Protein AF-A0A133VAV6-F1 (afdb_monomer_lite)

Radius of gyration: 17.79 Å; chains: 1; bounding box: 46×42×48 Å

pLDDT: mean 86.39, std 9.2, range [49.56, 97.31]

Organism: NCBI:txid1698277

Secondary structure (DSSP, 8-state):
--SEEEE--SSSSEEEEE--TTS-TTEEEEE-HHHHHHHT-TT--HHHHHHHHHHHHHHHHHHHHHH-HHHHH--GGG--EEEEETTGGGT-HHHHHHHHHSSPPPEEEEEEEEEE-SSS-EEEEEEEEE-SPPP--

Structure (mmCIF, N/CA/C/O backbone):
data_AF-A0A133VAV6-F1
#
_entry.id   AF-A0A133VAV6-F1
#
loop_
_atom_site.group_PDB
_atom_site.id
_atom_site.type_symbol
_atom_site.label_atom_id
_atom_site.label_alt_id
_atom_site.label_comp_id
_atom_site.label_asym_id
_atom_site.label_entity_id
_atom_site.label_seq_id
_atom_site.pdbx_PDB_ins_code
_atom_site.Cartn_x
_atom_site.Cartn_y
_atom_site.Cartn_z
_atom_site.occupancy
_atom_site.B_iso_or_equiv
_atom_site.auth_seq_id
_atom_site.auth_comp_id
_atom_site.auth_asym_id
_atom_site.auth_atom_id
_atom_site.pdbx_PDB_model_num
ATOM 1 N N . MET A 1 1 ? -27.478 -8.530 -8.801 1.00 53.88 1 MET A N 1
ATOM 2 C CA . MET A 1 1 ? -27.015 -7.813 -7.593 1.00 53.88 1 MET A CA 1
ATOM 3 C C . MET A 1 1 ? -26.315 -6.543 -8.032 1.00 53.88 1 MET A C 1
ATOM 5 O O . MET A 1 1 ? -25.781 -6.531 -9.134 1.00 53.88 1 MET A O 1
ATOM 9 N N . ALA A 1 2 ? -26.352 -5.474 -7.233 1.00 59.34 2 ALA A N 1
ATOM 10 C CA . ALA A 1 2 ? -25.435 -4.366 -7.472 1.00 59.34 2 ALA A CA 1
ATOM 11 C C . ALA A 1 2 ? -24.017 -4.904 -7.206 1.00 59.34 2 ALA A C 1
ATOM 13 O O . ALA A 1 2 ? -23.806 -5.426 -6.114 1.00 59.34 2 ALA A O 1
ATOM 14 N N . PRO A 1 3 ? -23.073 -4.815 -8.158 1.00 84.12 3 PRO A N 1
ATOM 15 C CA . PRO A 1 3 ? -21.745 -5.429 -8.031 1.00 84.12 3 PRO A CA 1
ATOM 16 C C . PRO A 1 3 ? -20.890 -4.796 -6.922 1.00 84.12 3 PRO A C 1
ATOM 18 O O . PRO A 1 3 ? -19.768 -5.223 -6.684 1.00 84.12 3 PRO A O 1
ATOM 21 N N . LEU A 1 4 ? -21.406 -3.754 -6.262 1.00 92.31 4 LEU A N 1
ATOM 22 C CA . LEU A 1 4 ? -20.733 -2.987 -5.228 1.00 92.31 4 LEU A CA 1
ATOM 23 C C . LEU A 1 4 ? -21.618 -2.896 -3.987 1.00 92.31 4 LEU A C 1
ATOM 25 O O . LEU A 1 4 ? -22.743 -2.389 -4.048 1.00 92.31 4 LEU A O 1
ATOM 29 N N . LYS A 1 5 ? -21.076 -3.317 -2.845 1.00 93.88 5 LYS A N 1
ATOM 30 C CA . LYS A 1 5 ? -21.685 -3.158 -1.523 1.00 93.88 5 LYS A CA 1
ATOM 31 C C . LYS A 1 5 ? -20.825 -2.216 -0.692 1.00 93.88 5 LYS A C 1
ATOM 33 O O . LYS A 1 5 ? -19.672 -2.521 -0.412 1.00 93.88 5 LYS A O 1
ATOM 38 N N . ARG A 1 6 ? -21.379 -1.076 -0.273 1.00 95.06 6 ARG A N 1
ATOM 39 C CA . ARG A 1 6 ? -20.672 -0.159 0.632 1.00 95.06 6 ARG A CA 1
ATOM 40 C C . ARG A 1 6 ? -20.497 -0.805 2.009 1.00 95.06 6 ARG A C 1
ATOM 42 O O . ARG A 1 6 ? -21.453 -1.366 2.542 1.00 95.06 6 ARG A O 1
ATOM 49 N N . LEU A 1 7 ? -19.298 -0.686 2.567 1.00 94.94 7 LEU A N 1
ATOM 50 C CA . LEU A 1 7 ? -18.967 -1.078 3.933 1.00 94.94 7 LEU A CA 1
ATOM 51 C C . LEU A 1 7 ? -18.928 0.166 4.825 1.00 94.94 7 LEU A C 1
ATOM 53 O O . LEU A 1 7 ? -18.491 1.235 4.388 1.00 94.94 7 LEU A O 1
ATOM 57 N N . ASP A 1 8 ? -19.417 0.027 6.054 1.00 95.06 8 ASP A N 1
ATOM 58 C CA . ASP A 1 8 ? -19.365 1.076 7.070 1.00 95.06 8 ASP A CA 1
ATOM 59 C C . ASP A 1 8 ? -18.192 0.784 8.006 1.00 95.06 8 ASP A C 1
ATOM 61 O O . ASP A 1 8 ? -18.316 0.006 8.947 1.00 95.06 8 ASP A O 1
ATOM 65 N N . LEU A 1 9 ? -17.025 1.327 7.656 1.00 93.88 9 LEU A N 1
ATOM 66 C CA . LEU A 1 9 ? -15.767 1.119 8.371 1.00 93.88 9 LEU A CA 1
ATOM 67 C C . LEU A 1 9 ? -15.286 2.456 8.953 1.00 93.88 9 LEU A C 1
ATOM 69 O O . LEU A 1 9 ? -15.444 3.489 8.289 1.00 93.88 9 LEU A O 1
ATOM 73 N N . PRO A 1 10 ? -14.648 2.473 10.137 1.00 94.00 10 PRO A N 1
ATOM 74 C CA . PRO A 1 10 ? -14.183 3.689 10.812 1.00 94.00 10 PRO A CA 1
ATOM 75 C C . PRO A 1 10 ? -12.901 4.280 10.186 1.00 94.00 10 PRO A C 1
ATOM 77 O O . PRO A 1 10 ? -11.975 4.708 10.876 1.00 94.00 10 PRO A O 1
ATOM 80 N N . VAL A 1 11 ? -12.837 4.351 8.855 1.00 94.12 11 VAL A N 1
ATOM 81 C CA . VAL A 1 11 ? -11.669 4.801 8.088 1.00 94.12 11 VAL A CA 1
ATOM 82 C C . VAL A 1 11 ? -11.977 6.055 7.274 1.00 94.12 11 VAL A C 1
ATOM 84 O O . VAL A 1 11 ? -13.116 6.352 6.924 1.00 94.12 11 VAL A O 1
ATOM 87 N N . LYS A 1 12 ? -10.940 6.824 6.925 1.00 94.94 12 LYS A N 1
ATOM 88 C CA . LYS A 1 12 ? -11.071 8.068 6.137 1.00 94.94 12 LYS A CA 1
ATOM 89 C C . LYS A 1 12 ? -11.224 7.802 4.628 1.00 94.94 12 LYS A C 1
ATOM 91 O O . LYS A 1 12 ? -10.551 8.437 3.815 1.00 94.94 12 LYS A O 1
ATOM 96 N N . ALA A 1 13 ? -12.083 6.857 4.258 1.00 96.56 13 ALA A N 1
ATOM 97 C CA . ALA A 1 13 ? -12.386 6.488 2.878 1.00 96.56 13 ALA A CA 1
ATOM 98 C C . ALA A 1 13 ? -13.797 5.909 2.743 1.00 96.56 13 ALA A C 1
ATOM 100 O O . ALA A 1 13 ? -14.372 5.399 3.698 1.00 96.56 13 ALA A O 1
ATOM 101 N N . GLU A 1 14 ? -14.338 5.956 1.527 1.00 97.31 14 GLU A N 1
ATOM 102 C CA . GLU A 1 14 ? -15.503 5.151 1.163 1.00 97.31 14 GLU A CA 1
ATOM 103 C C . GLU A 1 14 ? -15.000 3.779 0.695 1.00 97.31 14 GLU A C 1
ATOM 105 O O . GLU A 1 14 ? -14.226 3.704 -0.264 1.00 97.31 14 GLU A O 1
ATOM 110 N N . VAL A 1 15 ? -15.423 2.707 1.365 1.00 96.75 15 VAL A N 1
ATOM 111 C CA . VAL A 1 15 ? -15.009 1.334 1.044 1.00 96.75 15 VAL A CA 1
ATOM 112 C C . VAL A 1 15 ? -16.178 0.560 0.452 1.00 96.75 15 VAL A C 1
ATOM 114 O O . VAL A 1 15 ? -17.299 0.608 0.966 1.00 96.75 15 VAL A O 1
ATOM 117 N N . TYR A 1 16 ? -15.916 -0.155 -0.637 1.00 96.38 16 TYR A N 1
ATOM 118 C CA . TYR A 1 16 ? -16.894 -0.986 -1.326 1.00 96.38 16 TYR A CA 1
ATOM 119 C C . TYR A 1 16 ? -16.346 -2.399 -1.489 1.00 96.38 16 TYR A C 1
ATOM 121 O O . TYR A 1 16 ? -15.290 -2.570 -2.090 1.00 96.38 16 TYR A O 1
ATOM 129 N N . GLY A 1 17 ? -17.072 -3.399 -0.998 1.00 95.69 17 GLY A N 1
ATOM 130 C CA . GLY A 1 17 ? -16.862 -4.787 -1.399 1.00 95.69 17 GLY A CA 1
ATOM 131 C C . GLY A 1 17 ? -17.373 -4.996 -2.820 1.00 95.69 17 GLY A C 1
ATOM 132 O O . GLY A 1 17 ? -18.428 -4.459 -3.182 1.00 95.69 17 GLY A O 1
ATOM 133 N N . VAL A 1 18 ? -16.616 -5.742 -3.617 1.00 95.06 18 VAL A N 1
ATOM 134 C CA . VAL A 1 18 ? -16.924 -6.032 -5.015 1.00 95.06 18 VAL A CA 1
ATOM 135 C C . VAL A 1 18 ? -17.328 -7.491 -5.145 1.00 95.06 18 VAL A C 1
ATOM 137 O O . VAL A 1 18 ? -16.553 -8.383 -4.817 1.00 95.06 18 VAL A O 1
ATOM 140 N N . ASP A 1 19 ? -18.536 -7.716 -5.649 1.00 93.31 19 ASP A N 1
ATOM 141 C CA . ASP A 1 19 ? -19.054 -9.042 -5.978 1.00 93.31 19 ASP A CA 1
ATOM 142 C C . ASP A 1 19 ? -19.144 -9.147 -7.505 1.00 93.31 19 ASP A C 1
ATOM 144 O O . ASP A 1 19 ? -20.074 -8.620 -8.130 1.00 93.31 19 ASP A O 1
ATOM 148 N N . HIS A 1 20 ? -18.104 -9.723 -8.116 1.00 90.62 20 HIS A N 1
ATOM 149 C CA . HIS A 1 20 ? -17.999 -9.861 -9.565 1.00 90.62 20 HIS A CA 1
ATOM 150 C C . HIS A 1 20 ? -17.343 -11.194 -9.950 1.00 90.62 20 HIS A C 1
ATOM 152 O O . HIS A 1 20 ? -16.241 -11.470 -9.483 1.00 90.62 20 HIS A O 1
ATOM 158 N N . PRO A 1 21 ? -17.941 -11.980 -10.865 1.00 91.06 21 PRO A N 1
ATOM 159 C CA . PRO A 1 21 ? -17.470 -13.331 -11.189 1.00 91.06 21 PRO A CA 1
ATOM 160 C C . PRO A 1 21 ? -16.095 -13.383 -11.874 1.00 91.06 21 PRO A C 1
ATOM 162 O O . PRO A 1 21 ? -15.466 -14.434 -11.901 1.00 91.06 21 PRO A O 1
ATOM 165 N N . GLU A 1 22 ? -15.634 -12.275 -12.460 1.00 93.00 22 GLU A N 1
ATOM 166 C CA . GLU A 1 22 ? -14.302 -12.183 -13.089 1.00 93.00 22 GLU A CA 1
ATOM 167 C C . GLU A 1 22 ? -13.201 -11.690 -12.139 1.00 93.00 22 GLU A C 1
ATOM 169 O O . GLU A 1 22 ? -12.037 -11.625 -12.534 1.00 93.00 22 GLU A O 1
ATOM 174 N N . LEU A 1 23 ? -13.550 -11.287 -10.916 1.00 90.38 23 LEU A N 1
ATOM 175 C CA . LEU A 1 23 ? -12.581 -10.823 -9.929 1.00 90.38 23 LEU A CA 1
ATOM 176 C C . LEU A 1 23 ? -12.360 -11.900 -8.864 1.00 90.38 23 LEU A C 1
ATOM 178 O O . LEU A 1 23 ? -13.259 -12.702 -8.617 1.00 90.38 23 LEU A O 1
ATOM 182 N N . PRO A 1 24 ? -11.183 -11.924 -8.217 1.00 92.19 24 PRO A N 1
ATOM 183 C CA . PRO A 1 24 ? -10.981 -12.761 -7.046 1.00 92.19 24 PRO A CA 1
ATOM 184 C C . PRO A 1 24 ? -11.999 -12.445 -5.948 1.00 92.19 24 PRO A C 1
ATOM 186 O O . PRO A 1 24 ? -12.414 -11.289 -5.785 1.00 92.19 24 PRO A O 1
ATOM 189 N N . ASP A 1 25 ? -12.319 -13.459 -5.146 1.00 89.31 25 ASP A N 1
ATOM 190 C CA . ASP A 1 25 ? -13.024 -13.266 -3.881 1.00 89.31 25 ASP A CA 1
ATOM 191 C C . ASP A 1 25 ? -12.281 -12.236 -3.009 1.00 89.31 25 ASP A C 1
ATOM 193 O O . ASP A 1 25 ? -11.063 -12.072 -3.117 1.00 89.31 25 ASP A O 1
ATOM 197 N N . ASN A 1 26 ? -13.009 -11.538 -2.131 1.00 90.62 26 ASN A N 1
ATOM 198 C CA . ASN A 1 26 ? -12.460 -10.488 -1.256 1.00 90.62 26 ASN A CA 1
ATOM 199 C C . ASN A 1 26 ? -11.827 -9.309 -2.019 1.00 90.62 26 ASN A C 1
ATOM 201 O O . ASN A 1 26 ? -10.829 -8.728 -1.598 1.00 90.62 26 ASN A O 1
ATOM 205 N N . SER A 1 27 ? -12.424 -8.932 -3.149 1.00 93.69 27 SER A N 1
ATOM 206 C CA . SER A 1 27 ? -12.051 -7.715 -3.870 1.00 93.69 27 SER A CA 1
ATOM 207 C C . SER A 1 27 ? -12.724 -6.483 -3.259 1.00 93.69 27 SER A C 1
ATOM 209 O O . SER A 1 27 ? -13.938 -6.463 -3.044 1.00 93.69 27 SER A O 1
ATOM 211 N N . TYR A 1 28 ? -11.951 -5.417 -3.040 1.00 94.88 28 TYR A N 1
ATOM 212 C CA . TYR A 1 28 ? -12.442 -4.158 -2.475 1.00 94.88 28 TYR A CA 1
ATOM 213 C C . TYR A 1 28 ? -12.005 -2.949 -3.303 1.00 94.88 28 TYR A C 1
ATOM 215 O O . TYR A 1 28 ? -10.917 -2.912 -3.875 1.00 94.88 28 TYR A O 1
ATOM 223 N N . ILE A 1 29 ? -12.848 -1.918 -3.331 1.00 95.12 29 ILE A N 1
ATOM 224 C CA . ILE A 1 29 ? -12.529 -0.603 -3.888 1.00 95.12 29 ILE A CA 1
ATOM 225 C C . ILE A 1 29 ? -12.506 0.404 -2.750 1.00 95.12 29 ILE A C 1
ATOM 227 O O . ILE A 1 29 ? -13.511 0.625 -2.073 1.00 95.12 29 ILE A O 1
ATOM 231 N N . LEU A 1 30 ? -11.364 1.067 -2.588 1.00 96.00 30 LEU A N 1
ATOM 232 C CA . LEU A 1 30 ? -11.204 2.170 -1.653 1.00 96.00 30 LEU A CA 1
ATOM 233 C C . LEU A 1 30 ? -11.216 3.486 -2.422 1.00 96.00 30 LEU A C 1
ATOM 235 O O . LEU A 1 30 ? -10.308 3.800 -3.196 1.00 96.00 30 LEU A O 1
ATOM 239 N N . ARG A 1 31 ? -12.232 4.306 -2.170 1.00 96.00 31 ARG A N 1
ATOM 240 C CA . ARG A 1 31 ? -12.303 5.668 -2.686 1.00 96.00 31 ARG A CA 1
ATOM 241 C C . ARG A 1 31 ? -11.851 6.634 -1.600 1.00 96.00 31 ARG A C 1
ATOM 243 O O . ARG A 1 31 ? -12.561 6.911 -0.639 1.00 96.00 31 ARG A O 1
ATOM 250 N N . MET A 1 32 ? -10.665 7.189 -1.805 1.00 96.44 32 MET A N 1
ATOM 251 C CA . MET A 1 32 ? -9.997 8.081 -0.861 1.00 96.44 32 MET A CA 1
ATOM 252 C C . MET A 1 32 ? -9.562 9.378 -1.550 1.00 96.44 32 MET A C 1
ATOM 254 O O . MET A 1 32 ? -9.168 9.386 -2.718 1.00 96.44 32 MET A O 1
ATOM 258 N N . ASP A 1 33 ? -9.627 10.495 -0.831 1.00 96.88 33 ASP A N 1
ATOM 259 C CA . ASP A 1 33 ? -9.220 11.799 -1.358 1.00 96.88 33 ASP A CA 1
ATOM 260 C C . ASP A 1 33 ? -7.751 11.891 -1.811 1.00 96.88 33 ASP A C 1
ATOM 262 O O . ASP A 1 33 ? -7.529 12.477 -2.877 1.00 96.88 33 ASP A O 1
ATOM 266 N N . PRO A 1 34 ? -6.739 11.315 -1.120 1.00 95.56 34 PRO A N 1
ATOM 267 C CA . PRO A 1 34 ? -5.368 11.328 -1.635 1.00 95.56 34 PRO A CA 1
ATOM 268 C C . PRO A 1 34 ? -5.241 10.614 -2.992 1.00 95.56 34 PRO A C 1
ATOM 270 O O . PRO A 1 34 ? -4.596 11.149 -3.892 1.00 95.56 34 PRO A O 1
ATOM 273 N N . ALA A 1 35 ? -5.939 9.492 -3.204 1.00 94.62 35 ALA A N 1
ATOM 274 C CA . ALA A 1 35 ? -5.942 8.795 -4.493 1.00 94.62 35 ALA A CA 1
ATOM 275 C C . ALA A 1 35 ? -6.572 9.648 -5.602 1.00 94.62 35 ALA A C 1
A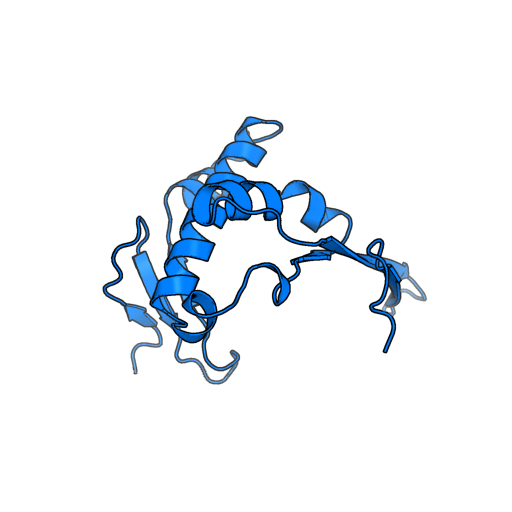TOM 277 O O . ALA A 1 35 ? -6.022 9.738 -6.699 1.00 94.62 35 ALA A O 1
ATOM 278 N N . LYS A 1 36 ? -7.673 10.362 -5.313 1.00 95.50 36 LYS A N 1
ATOM 279 C CA . LYS A 1 36 ? -8.258 11.329 -6.263 1.00 95.50 36 LYS A CA 1
ATOM 280 C C . LYS A 1 36 ? -7.250 12.421 -6.635 1.00 95.50 36 LYS A C 1
ATOM 282 O O . LYS A 1 36 ? -7.165 12.801 -7.799 1.00 95.50 36 LYS A O 1
ATOM 287 N N . LYS A 1 37 ? -6.479 12.935 -5.668 1.00 95.44 37 LYS A N 1
ATOM 288 C CA . LYS A 1 37 ? -5.452 13.957 -5.930 1.00 95.44 37 LYS A CA 1
ATOM 289 C C . LYS A 1 37 ? -4.335 13.438 -6.828 1.00 95.44 37 LYS A C 1
ATOM 291 O O . LYS A 1 37 ? -3.859 14.213 -7.646 1.00 95.44 37 LYS A O 1
ATOM 296 N N . ILE A 1 38 ? -3.951 12.170 -6.700 1.00 93.50 38 ILE A N 1
ATOM 297 C CA . ILE A 1 38 ? -2.975 11.535 -7.593 1.00 93.50 38 ILE A CA 1
ATOM 298 C C . ILE A 1 38 ? -3.560 11.376 -8.999 1.00 93.50 38 ILE A C 1
ATOM 300 O O . ILE A 1 38 ? -2.964 11.843 -9.963 1.00 93.50 38 ILE A O 1
ATOM 304 N N . LEU A 1 39 ? -4.747 10.775 -9.112 1.00 93.62 39 LEU A N 1
ATOM 305 C CA . LEU A 1 39 ? -5.369 10.440 -10.397 1.00 93.62 39 LEU A CA 1
ATOM 306 C C . LEU A 1 39 ? -5.683 11.667 -11.262 1.00 93.62 39 LEU A C 1
ATOM 308 O O . LEU A 1 39 ? -5.515 11.619 -12.477 1.00 93.62 39 LEU A O 1
ATOM 312 N N . TYR A 1 40 ? -6.138 12.764 -10.651 1.00 95.50 40 TYR A N 1
ATOM 313 C CA . TYR A 1 40 ? -6.618 13.940 -11.385 1.00 95.50 40 TYR A CA 1
ATOM 314 C C . TYR A 1 40 ? -5.608 15.092 -11.473 1.00 95.50 40 TYR A C 1
ATOM 316 O O . TYR A 1 40 ? -5.943 16.144 -12.017 1.00 95.50 40 TYR A O 1
ATOM 324 N N . ASN A 1 41 ? -4.387 14.939 -10.947 1.00 94.50 41 ASN A N 1
ATOM 325 C CA . ASN A 1 41 ? -3.367 15.986 -11.009 1.00 94.50 41 ASN A CA 1
ATOM 326 C C . ASN A 1 41 ? -2.114 15.515 -11.767 1.00 94.50 41 ASN A C 1
ATOM 328 O O . ASN A 1 41 ? -1.194 14.979 -11.148 1.00 94.50 41 ASN A O 1
ATOM 332 N N . PRO A 1 42 ? -2.012 15.788 -13.081 1.00 89.38 42 PRO A N 1
ATOM 333 C CA . PRO A 1 42 ? -0.848 15.393 -13.876 1.00 89.38 42 PRO A CA 1
ATOM 334 C C . PRO A 1 42 ? 0.436 16.146 -13.490 1.00 89.38 42 PRO A C 1
ATOM 336 O O . PRO A 1 42 ? 1.525 15.764 -13.907 1.00 89.38 42 PRO A O 1
ATOM 339 N N . LEU A 1 43 ? 0.332 17.215 -12.691 1.00 94.12 43 LEU A N 1
ATOM 340 C CA . LEU A 1 43 ? 1.470 17.987 -12.187 1.00 94.12 43 LEU A CA 1
ATOM 341 C C . LEU A 1 43 ? 1.937 17.508 -10.805 1.00 94.12 43 LEU A C 1
ATOM 343 O O . LEU A 1 43 ? 2.763 18.167 -10.170 1.00 94.12 43 LEU A O 1
ATOM 347 N N . LEU A 1 44 ? 1.408 16.389 -10.305 1.00 91.31 44 LEU A N 1
ATOM 348 C CA . LEU A 1 44 ? 1.828 15.812 -9.038 1.00 91.31 44 LEU A CA 1
ATOM 349 C C . LEU A 1 44 ? 3.043 14.899 -9.239 1.00 91.31 44 LEU A C 1
ATOM 351 O O . LEU A 1 44 ? 2.938 13.811 -9.794 1.00 91.31 44 LEU A O 1
ATOM 355 N N . TRP A 1 45 ? 4.203 15.327 -8.749 1.00 89.50 45 TRP A N 1
ATOM 356 C CA . TRP A 1 45 ? 5.454 14.573 -8.846 1.00 89.50 45 TRP A CA 1
ATOM 357 C C . TRP A 1 45 ? 6.344 14.809 -7.620 1.00 89.50 45 TRP A C 1
ATOM 359 O O . TRP A 1 45 ? 6.045 15.634 -6.750 1.00 89.50 45 TRP A O 1
ATOM 369 N N . GLY A 1 46 ? 7.446 14.060 -7.536 1.00 88.69 46 GLY A N 1
ATOM 370 C CA . GLY A 1 46 ? 8.454 14.229 -6.490 1.00 88.69 46 GLY A CA 1
ATOM 371 C C . GLY A 1 46 ? 7.925 13.920 -5.087 1.00 88.69 46 GLY A C 1
ATOM 372 O O . GLY A 1 46 ? 7.207 12.942 -4.887 1.00 88.69 46 GLY A O 1
ATOM 373 N N . SER A 1 47 ? 8.297 14.746 -4.104 1.00 89.25 47 SER A N 1
ATOM 374 C CA . SER A 1 47 ? 7.907 14.559 -2.697 1.00 89.25 47 SER A CA 1
ATOM 375 C C . SER A 1 47 ? 6.397 14.601 -2.493 1.00 89.25 47 SER A C 1
ATOM 377 O O . SER A 1 47 ? 5.863 13.741 -1.809 1.00 89.25 47 SER A O 1
ATOM 379 N N . LYS A 1 48 ? 5.689 15.515 -3.163 1.00 91.50 48 LYS A N 1
ATOM 380 C CA . LYS A 1 48 ? 4.230 15.629 -3.023 1.00 91.50 48 LYS A CA 1
ATOM 381 C C . LYS A 1 48 ? 3.508 14.351 -3.450 1.00 91.50 48 LYS A C 1
ATOM 383 O O . LYS A 1 48 ? 2.560 13.943 -2.789 1.00 91.50 48 LYS A O 1
ATOM 388 N N . LEU A 1 49 ? 3.945 13.721 -4.544 1.00 90.75 49 LEU A N 1
ATOM 389 C CA . LEU A 1 49 ? 3.390 12.436 -4.984 1.00 90.75 49 LEU A CA 1
ATOM 390 C C . LEU A 1 49 ? 3.637 11.338 -3.939 1.00 90.75 49 LEU A C 1
ATOM 392 O O . LEU A 1 49 ? 2.724 10.571 -3.630 1.00 90.75 49 LEU A O 1
ATOM 396 N N . ARG A 1 50 ? 4.843 11.302 -3.359 1.00 88.94 50 ARG A N 1
ATOM 397 C CA . ARG A 1 50 ? 5.179 10.362 -2.280 1.00 88.94 50 ARG A CA 1
ATOM 398 C C . ARG A 1 50 ? 4.300 10.574 -1.050 1.00 88.94 50 ARG A C 1
ATOM 400 O O . ARG A 1 50 ? 3.753 9.603 -0.546 1.00 88.94 50 ARG A O 1
ATOM 407 N N . ASP A 1 51 ? 4.076 11.819 -0.634 1.00 91.50 51 ASP A N 1
ATOM 408 C CA . ASP A 1 51 ? 3.236 12.135 0.528 1.00 91.50 51 ASP A CA 1
ATOM 409 C C . ASP A 1 51 ? 1.788 11.665 0.338 1.00 91.50 51 ASP A C 1
ATOM 411 O O . ASP A 1 51 ? 1.179 11.113 1.254 1.00 91.50 51 ASP A O 1
ATOM 415 N N . TYR A 1 52 ? 1.212 11.873 -0.853 1.00 93.75 52 TYR A N 1
ATOM 416 C CA . TYR A 1 52 ? -0.133 11.374 -1.142 1.00 93.75 52 TYR A CA 1
ATOM 417 C C . TYR A 1 52 ? -0.179 9.853 -1.210 1.00 93.75 52 TYR A C 1
ATOM 419 O O . TYR A 1 52 ? -1.147 9.277 -0.727 1.00 93.75 52 TYR A O 1
ATOM 427 N N . THR A 1 53 ? 0.852 9.204 -1.752 1.00 91.88 53 THR A N 1
ATOM 428 C CA . THR A 1 53 ? 0.885 7.738 -1.786 1.00 91.88 53 THR A CA 1
ATOM 429 C C . THR A 1 53 ? 1.002 7.155 -0.379 1.00 91.88 53 THR A C 1
ATOM 431 O O . THR A 1 53 ? 0.214 6.285 -0.026 1.00 91.88 53 THR A O 1
ATOM 434 N N . ARG A 1 54 ? 1.881 7.702 0.469 1.00 91.81 54 ARG A N 1
ATOM 435 C CA . ARG A 1 54 ? 1.976 7.319 1.885 1.00 91.81 54 ARG A CA 1
ATOM 436 C C . ARG A 1 54 ? 0.621 7.450 2.585 1.00 91.81 54 ARG A C 1
ATOM 438 O O . ARG A 1 54 ? 0.183 6.519 3.248 1.00 91.81 54 ARG A O 1
ATOM 445 N N . LYS A 1 55 ? -0.105 8.554 2.361 1.00 94.44 55 LYS A N 1
ATOM 446 C CA . LYS A 1 55 ? -1.477 8.726 2.879 1.00 94.44 55 LYS A CA 1
ATOM 447 C C . LYS A 1 55 ? -2.461 7.691 2.333 1.00 94.44 55 LYS A C 1
ATOM 449 O O . LYS A 1 55 ? -3.332 7.253 3.078 1.00 94.44 55 LYS A O 1
ATOM 454 N N . CYS A 1 56 ? -2.358 7.316 1.056 1.00 94.62 56 CYS A N 1
ATOM 455 C CA . CYS A 1 56 ? -3.175 6.238 0.500 1.00 94.62 56 CYS A CA 1
ATOM 456 C C . CYS A 1 56 ? -2.905 4.914 1.220 1.00 94.62 56 CYS A C 1
ATOM 458 O O . CYS A 1 56 ? -3.851 4.252 1.632 1.00 94.62 56 CYS A O 1
ATOM 460 N N . ASN A 1 57 ? -1.633 4.576 1.427 1.00 92.81 57 ASN A N 1
ATOM 461 C CA . ASN A 1 57 ? -1.222 3.346 2.098 1.00 92.81 57 ASN A CA 1
ATOM 462 C C . ASN A 1 57 ? -1.676 3.302 3.559 1.00 92.81 57 ASN A C 1
ATOM 464 O O . ASN A 1 57 ? -2.212 2.292 3.991 1.00 92.81 57 ASN A O 1
ATOM 468 N N . GLN A 1 58 ? -1.568 4.408 4.300 1.00 93.75 58 GLN A N 1
ATOM 469 C CA . GLN A 1 58 ? -2.089 4.491 5.672 1.00 93.75 58 GLN A CA 1
ATOM 470 C C . GLN A 1 58 ? -3.596 4.202 5.736 1.00 93.75 58 GLN A C 1
ATOM 472 O O . GLN A 1 58 ? -4.071 3.536 6.651 1.00 93.75 58 GLN A O 1
ATOM 477 N N . ILE A 1 59 ? -4.368 4.735 4.783 1.00 95.69 59 ILE A N 1
ATOM 478 C CA . ILE A 1 59 ? -5.815 4.499 4.705 1.00 95.69 59 ILE A CA 1
ATOM 479 C C . ILE A 1 59 ? -6.100 3.050 4.306 1.00 95.69 59 ILE A C 1
ATOM 481 O O . ILE A 1 59 ? -7.010 2.447 4.864 1.00 95.69 59 ILE A O 1
ATOM 485 N N . PHE A 1 60 ? -5.332 2.508 3.360 1.00 94.06 60 PHE A N 1
ATOM 486 C CA . PHE A 1 60 ? -5.427 1.117 2.934 1.00 94.06 60 PHE A CA 1
ATOM 487 C C . PHE A 1 60 ? -5.176 0.156 4.100 1.00 94.06 60 PHE A C 1
ATOM 489 O O . PHE A 1 60 ? -6.038 -0.664 4.380 1.00 94.06 60 PHE A O 1
ATOM 496 N N . LEU A 1 61 ? -4.074 0.320 4.833 1.00 91.75 61 LEU A N 1
ATOM 497 C CA . LEU A 1 61 ? -3.723 -0.527 5.977 1.00 91.75 61 LEU A CA 1
ATOM 498 C C . LEU A 1 61 ? -4.794 -0.489 7.071 1.00 91.75 61 LEU A C 1
ATOM 500 O O . LEU A 1 61 ? -5.175 -1.528 7.594 1.00 91.75 61 LEU A O 1
ATOM 504 N N . LYS A 1 62 ? -5.340 0.695 7.369 1.00 92.56 62 LYS A N 1
ATOM 505 C CA . LYS A 1 62 ? -6.449 0.826 8.325 1.00 92.56 62 LYS A CA 1
ATOM 506 C C . LYS A 1 62 ? -7.726 0.156 7.837 1.00 92.56 62 LYS A C 1
ATOM 508 O O . LYS A 1 62 ? -8.453 -0.404 8.638 1.00 92.56 62 LYS A O 1
ATOM 513 N N . ALA A 1 63 ? -8.028 0.230 6.542 1.00 94.25 63 ALA A N 1
ATOM 514 C CA . ALA A 1 63 ? -9.174 -0.486 5.994 1.00 94.25 63 ALA A CA 1
ATOM 515 C C . ALA A 1 63 ? -8.957 -2.002 6.058 1.00 94.25 63 ALA A C 1
ATOM 517 O O . ALA A 1 63 ? -9.888 -2.716 6.405 1.00 94.25 63 ALA A O 1
ATOM 518 N N . GLU A 1 64 ? -7.740 -2.474 5.783 1.00 91.31 64 GLU A N 1
ATOM 519 C CA . GLU A 1 64 ? -7.387 -3.891 5.866 1.00 91.31 64 GLU A CA 1
ATOM 520 C C . GLU A 1 64 ? -7.543 -4.434 7.289 1.00 91.31 64 GLU A C 1
ATOM 522 O O . GLU A 1 64 ? -8.166 -5.473 7.459 1.00 91.31 64 GLU A O 1
ATOM 527 N N . GLN A 1 65 ? -7.093 -3.700 8.314 1.00 89.62 65 GLN A N 1
ATOM 528 C CA . GLN A 1 65 ? -7.306 -4.081 9.721 1.00 89.62 65 GLN A CA 1
ATOM 529 C C . GLN A 1 65 ? -8.787 -4.284 10.075 1.00 89.62 65 GLN A C 1
ATOM 531 O O . GLN A 1 65 ? -9.121 -5.158 10.867 1.00 89.62 65 GLN A O 1
ATOM 536 N N . GLU A 1 66 ? -9.677 -3.468 9.508 1.00 91.94 66 GLU A N 1
ATOM 537 C CA . GLU A 1 66 ? -11.117 -3.538 9.783 1.00 91.94 66 GLU A CA 1
ATOM 538 C C . GLU A 1 66 ? -11.816 -4.636 8.965 1.00 91.94 66 GLU A C 1
ATOM 540 O O . GLU A 1 66 ? -12.835 -5.183 9.385 1.00 91.94 66 GLU A O 1
ATOM 545 N N . ILE A 1 67 ? -11.297 -4.941 7.772 1.00 91.88 67 ILE A N 1
ATOM 546 C CA . ILE A 1 67 ? -11.839 -5.966 6.870 1.00 91.88 67 ILE A CA 1
ATOM 547 C C . ILE A 1 67 ? -11.366 -7.364 7.275 1.00 91.88 67 ILE A C 1
ATOM 549 O O . ILE A 1 67 ? -12.140 -8.319 7.187 1.00 91.88 67 ILE A O 1
ATOM 553 N N . SER A 1 68 ? -10.109 -7.477 7.699 1.00 87.00 68 SER A N 1
ATOM 554 C CA . SER A 1 68 ? -9.416 -8.719 8.018 1.00 87.00 68 SER A CA 1
ATOM 555 C C . SER A 1 68 ? -8.951 -8.684 9.479 1.00 87.00 68 SER A C 1
ATOM 557 O O . SER A 1 68 ? -7.848 -8.217 9.765 1.00 87.00 68 SER A O 1
ATOM 559 N N . PRO A 1 69 ? -9.775 -9.166 10.430 1.00 74.25 69 PRO A N 1
ATOM 560 C CA . PRO A 1 69 ? -9.415 -9.186 11.848 1.00 74.25 69 PRO A CA 1
ATOM 561 C C . PRO A 1 69 ? -8.143 -9.993 12.113 1.00 74.25 69 PRO A C 1
ATOM 563 O O . PRO A 1 69 ? -7.342 -9.602 12.956 1.00 74.25 69 PRO A O 1
ATOM 566 N N . ASP A 1 70 ? -7.903 -11.050 11.334 1.00 80.19 70 ASP A N 1
ATOM 567 C CA . ASP A 1 70 ? -6.683 -11.856 11.429 1.00 80.19 70 ASP A CA 1
ATOM 568 C C . ASP A 1 70 ? -5.432 -10.990 11.224 1.00 80.19 70 ASP A C 1
ATOM 570 O O . ASP A 1 70 ? -4.421 -11.201 11.882 1.00 80.19 70 ASP A O 1
ATOM 574 N N . PHE A 1 71 ? -5.506 -9.956 10.376 1.00 78.31 71 PHE A N 1
ATOM 575 C CA . PHE A 1 71 ? -4.409 -9.007 10.181 1.00 78.31 71 PHE A CA 1
ATOM 576 C C . PHE A 1 71 ? -4.117 -8.169 11.433 1.00 78.31 71 PHE A C 1
ATOM 578 O O . PHE A 1 71 ? -2.979 -7.757 11.643 1.00 78.31 71 PHE A O 1
ATOM 585 N N . SER A 1 72 ? -5.124 -7.924 12.277 1.00 72.12 72 SER A N 1
ATOM 586 C CA . SER A 1 72 ? -4.952 -7.208 13.547 1.00 72.12 72 SER A CA 1
ATOM 587 C C . SER A 1 72 ? -4.316 -8.063 14.648 1.00 72.12 72 SER A C 1
ATOM 589 O O . SER A 1 72 ? -3.704 -7.506 15.559 1.00 72.12 72 SER A O 1
ATOM 591 N N . ASP A 1 73 ? -4.412 -9.390 14.532 1.00 77.62 73 ASP A N 1
ATOM 592 C CA . ASP A 1 73 ? -3.847 -10.349 15.487 1.00 77.62 73 ASP A CA 1
ATOM 593 C C . ASP A 1 73 ? -2.405 -10.769 15.139 1.00 77.62 73 ASP A C 1
ATOM 595 O O . ASP A 1 73 ? -1.718 -11.366 15.973 1.00 77.62 73 ASP A O 1
ATOM 599 N N . LEU A 1 74 ? -1.922 -10.458 13.930 1.00 75.88 74 LEU A N 1
ATOM 600 C CA . LEU A 1 74 ? -0.557 -10.778 13.506 1.00 75.88 74 LEU A CA 1
ATOM 601 C C . LEU A 1 74 ? 0.473 -9.931 14.256 1.00 75.88 74 LEU A C 1
ATOM 603 O O . LEU A 1 74 ? 0.363 -8.707 14.364 1.00 75.88 74 LEU A O 1
ATOM 607 N N . ARG A 1 75 ? 1.544 -10.580 14.713 1.00 79.12 75 ARG A N 1
ATOM 608 C CA . ARG A 1 75 ? 2.726 -9.878 15.222 1.00 79.12 75 ARG A CA 1
ATOM 609 C C . ARG A 1 75 ? 3.509 -9.317 14.039 1.00 79.12 75 ARG A C 1
ATOM 611 O O . ARG A 1 75 ? 3.585 -9.956 12.995 1.00 79.12 75 ARG A O 1
ATOM 618 N N . THR A 1 76 ? 4.170 -8.169 14.201 1.00 74.88 76 THR A N 1
ATOM 619 C CA . THR A 1 76 ? 4.997 -7.576 13.129 1.00 74.88 76 THR A CA 1
ATOM 620 C C . THR A 1 76 ? 6.021 -8.568 12.562 1.00 74.88 76 THR A C 1
ATOM 622 O O . THR A 1 76 ? 6.277 -8.584 11.366 1.00 74.88 76 THR A O 1
ATOM 625 N N . GLU A 1 77 ? 6.571 -9.437 13.414 1.00 78.25 77 GLU A N 1
ATOM 626 C CA . GLU A 1 77 ? 7.527 -10.498 13.057 1.00 78.25 77 GLU A CA 1
ATOM 627 C C . GLU A 1 77 ? 6.974 -11.520 12.043 1.00 78.25 77 GLU A C 1
ATOM 629 O O . GLU A 1 77 ? 7.737 -12.250 11.416 1.00 78.25 77 GLU A O 1
ATOM 634 N N . GLU A 1 78 ? 5.649 -11.610 11.918 1.00 82.19 78 GLU A N 1
ATOM 635 C CA . GLU A 1 78 ? 4.926 -12.589 11.101 1.00 82.19 78 GLU A CA 1
ATOM 636 C C . GLU A 1 78 ? 4.499 -12.009 9.748 1.00 82.19 78 GLU A C 1
ATOM 638 O O . GLU A 1 78 ? 3.936 -12.721 8.915 1.00 82.19 78 GLU A O 1
ATOM 643 N N . VAL A 1 79 ? 4.781 -10.725 9.510 1.00 83.31 79 VAL A N 1
ATOM 644 C CA . VAL A 1 79 ? 4.405 -10.007 8.293 1.00 83.31 79 VAL A CA 1
ATOM 645 C C . VAL A 1 79 ? 5.657 -9.446 7.630 1.00 83.31 79 VAL A C 1
ATOM 647 O O . VAL A 1 79 ? 6.545 -8.913 8.285 1.00 83.31 79 VAL A O 1
ATOM 650 N N . CYS A 1 80 ? 5.727 -9.536 6.305 1.00 86.06 80 CYS A N 1
ATOM 651 C CA . CYS A 1 80 ? 6.745 -8.856 5.514 1.00 86.06 80 CYS A CA 1
ATOM 652 C C . CYS A 1 80 ? 6.113 -8.168 4.301 1.00 86.06 80 CYS A C 1
ATOM 654 O O . CYS A 1 80 ? 5.073 -8.590 3.788 1.00 86.06 80 CYS A O 1
ATOM 656 N N . GLU A 1 81 ? 6.745 -7.100 3.821 1.00 85.81 81 GLU A N 1
ATOM 657 C CA . GLU A 1 81 ? 6.405 -6.477 2.547 1.00 85.81 81 GLU A CA 1
ATOM 658 C C . GLU A 1 81 ? 7.177 -7.146 1.411 1.00 85.81 81 GLU A C 1
ATOM 660 O O . GLU A 1 81 ? 8.394 -7.325 1.471 1.00 85.81 81 GLU A O 1
ATOM 665 N N . ILE A 1 82 ? 6.472 -7.434 0.316 1.00 87.00 82 ILE A N 1
ATOM 666 C CA . ILE A 1 82 ? 7.089 -7.796 -0.960 1.00 87.00 82 ILE A CA 1
ATOM 667 C C . ILE A 1 82 ? 7.110 -6.563 -1.869 1.00 87.00 82 ILE A C 1
ATOM 669 O O . ILE A 1 82 ? 6.111 -6.200 -2.493 1.00 87.00 82 ILE A O 1
ATOM 673 N N . VAL A 1 83 ? 8.280 -5.940 -2.000 1.00 85.88 83 VAL A N 1
ATOM 674 C CA . VAL A 1 83 ? 8.503 -4.772 -2.855 1.00 85.88 83 VAL A CA 1
ATOM 675 C C . VAL A 1 83 ? 8.755 -5.211 -4.299 1.00 85.88 83 VAL A C 1
ATOM 677 O O . VAL A 1 83 ? 9.819 -5.738 -4.638 1.00 85.88 83 VAL A O 1
ATOM 680 N N . VAL A 1 84 ? 7.808 -4.933 -5.200 1.00 85.25 84 VAL A N 1
ATOM 681 C CA . VAL A 1 84 ? 7.967 -5.213 -6.639 1.00 85.25 84 VAL A CA 1
ATOM 682 C C . VAL A 1 84 ? 8.747 -4.091 -7.333 1.00 85.25 84 VAL A C 1
ATOM 684 O O . VAL A 1 84 ? 8.252 -2.981 -7.537 1.00 85.25 84 VAL A O 1
ATOM 687 N N . LEU A 1 85 ? 9.983 -4.364 -7.741 1.00 82.38 85 LEU A N 1
ATOM 688 C CA . LEU A 1 85 ? 10.880 -3.387 -8.351 1.00 82.38 85 LEU A CA 1
ATOM 689 C C . LEU A 1 85 ? 10.534 -3.075 -9.819 1.00 82.38 85 LEU A C 1
ATOM 691 O O . LEU A 1 85 ? 10.105 -3.933 -10.583 1.00 82.38 85 LEU A O 1
ATOM 695 N N . ARG A 1 86 ? 10.776 -1.849 -10.307 1.00 72.00 86 ARG A N 1
ATOM 696 C CA . ARG A 1 86 ? 11.206 -0.649 -9.550 1.00 72.00 86 ARG A CA 1
ATOM 697 C C . ARG A 1 86 ? 10.039 0.186 -9.013 1.00 72.00 86 ARG A C 1
ATOM 699 O O . ARG A 1 86 ? 10.274 1.061 -8.190 1.00 72.00 86 ARG A O 1
ATOM 706 N N . GLY A 1 87 ? 8.816 -0.061 -9.486 1.00 70.88 87 GLY A N 1
ATOM 707 C CA . GLY A 1 87 ? 7.642 0.761 -9.168 1.00 70.88 87 GLY A CA 1
ATOM 708 C C . GLY A 1 87 ? 7.270 0.754 -7.683 1.00 70.88 87 GLY A C 1
ATOM 709 O O . GLY A 1 87 ? 6.965 1.811 -7.143 1.00 70.88 87 GLY A O 1
ATOM 710 N N . GLY A 1 88 ? 7.387 -0.400 -7.019 1.00 72.00 88 GLY A N 1
ATOM 711 C CA . GLY A 1 88 ? 7.059 -0.607 -5.604 1.00 72.00 88 GLY A CA 1
ATOM 712 C C . GLY A 1 88 ? 7.829 0.303 -4.647 1.00 72.00 88 GLY A C 1
ATOM 713 O O . GLY A 1 88 ? 7.230 0.887 -3.752 1.00 72.00 88 GLY A O 1
ATOM 714 N N . LEU A 1 89 ? 9.120 0.545 -4.911 1.00 74.56 89 LEU A N 1
ATOM 715 C CA . LEU A 1 89 ? 9.952 1.458 -4.106 1.00 74.56 89 LEU A CA 1
ATOM 716 C C . LEU A 1 89 ? 9.403 2.887 -4.059 1.00 74.56 89 LEU A C 1
ATOM 718 O O . LEU A 1 89 ? 9.635 3.621 -3.102 1.00 74.56 89 LEU A O 1
ATOM 722 N N . GLY A 1 90 ? 8.703 3.314 -5.112 1.00 70.56 90 GLY A N 1
ATOM 723 C CA . GLY A 1 90 ? 8.141 4.658 -5.176 1.00 70.56 90 GLY A CA 1
ATOM 724 C C . GLY A 1 90 ? 6.984 4.873 -4.203 1.00 70.56 90 GLY A C 1
ATOM 725 O O . GLY A 1 90 ? 6.661 6.028 -3.912 1.00 70.56 90 GLY A O 1
ATOM 726 N N . TYR A 1 91 ? 6.375 3.790 -3.711 1.00 70.62 91 TYR A N 1
ATOM 727 C CA . TYR A 1 91 ? 5.124 3.844 -2.972 1.00 70.62 91 TYR A CA 1
ATOM 728 C C . TYR A 1 91 ? 5.279 3.855 -1.445 1.00 70.62 91 TYR A C 1
ATOM 730 O O . TYR A 1 91 ? 4.334 4.282 -0.791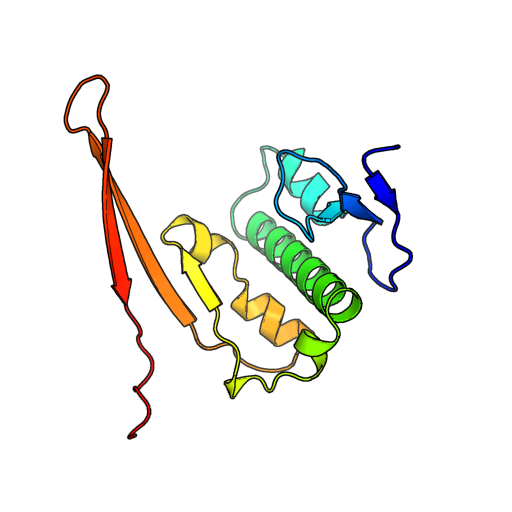 1.00 70.62 91 TYR A O 1
ATOM 738 N N . ARG A 1 92 ? 6.455 3.509 -0.895 1.00 76.38 92 ARG A N 1
ATOM 739 C CA . ARG A 1 92 ? 6.797 3.617 0.544 1.00 76.38 92 ARG A CA 1
ATOM 740 C C . ARG A 1 92 ? 5.703 3.068 1.474 1.00 76.38 92 ARG A C 1
ATOM 742 O O . ARG A 1 92 ? 5.066 3.819 2.218 1.00 76.38 92 ARG A O 1
ATOM 749 N N . LEU A 1 93 ? 5.393 1.781 1.323 1.00 79.00 93 LEU A N 1
ATOM 750 C CA . LEU A 1 93 ? 4.435 1.079 2.183 1.00 79.00 93 LEU A CA 1
ATOM 751 C C . LEU A 1 93 ? 5.002 0.890 3.591 1.00 79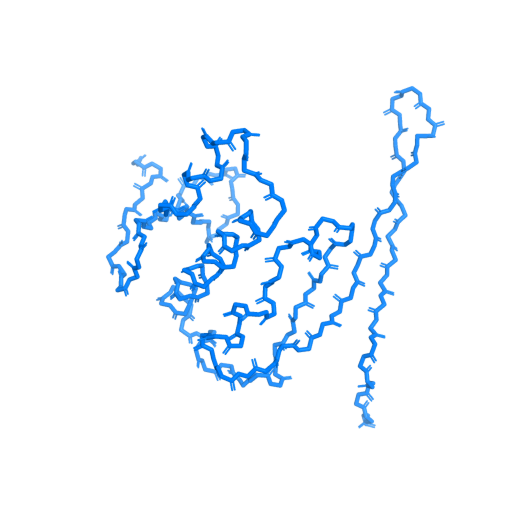.00 93 LEU A C 1
ATOM 753 O O . LEU A 1 93 ? 4.274 1.146 4.541 1.00 79.00 93 LEU A O 1
ATOM 757 N N . ASP A 1 94 ? 6.283 0.546 3.714 1.00 83.12 94 ASP A N 1
ATOM 758 C CA . ASP A 1 94 ? 7.052 0.538 4.965 1.00 83.12 94 ASP A CA 1
ATOM 759 C C . ASP A 1 94 ? 6.821 1.761 5.860 1.00 83.12 94 ASP A C 1
ATOM 761 O O . ASP A 1 94 ? 6.399 1.616 7.002 1.00 83.12 94 ASP A O 1
ATOM 765 N N . ASP A 1 95 ? 7.008 2.968 5.327 1.00 87.75 95 ASP A N 1
ATOM 766 C CA . ASP A 1 95 ? 6.769 4.219 6.054 1.00 87.75 95 ASP A CA 1
ATOM 767 C C . ASP A 1 95 ? 5.331 4.321 6.577 1.00 87.75 95 ASP A C 1
ATOM 769 O O . ASP A 1 95 ? 5.072 4.841 7.660 1.00 87.75 95 ASP A O 1
ATOM 773 N N . ALA A 1 96 ? 4.369 3.916 5.745 1.00 90.19 96 ALA A N 1
ATOM 774 C CA . ALA A 1 96 ? 2.962 3.971 6.105 1.00 90.19 96 ALA A CA 1
ATOM 775 C C . ALA A 1 96 ? 2.611 2.900 7.141 1.00 90.19 96 ALA A C 1
ATOM 777 O O . ALA A 1 96 ? 1.729 3.135 7.961 1.00 90.19 96 ALA A O 1
ATOM 778 N N . PHE A 1 97 ? 3.285 1.753 7.100 1.00 89.50 97 PHE A N 1
ATOM 779 C CA . PHE A 1 97 ? 3.148 0.698 8.088 1.00 89.50 97 PHE A CA 1
ATOM 780 C C . PHE A 1 97 ? 3.682 1.167 9.442 1.00 89.50 97 PHE A C 1
ATOM 782 O O . PHE A 1 97 ? 2.948 1.111 10.424 1.00 89.50 97 PHE A O 1
ATOM 789 N N . GLU A 1 98 ? 4.881 1.751 9.478 1.00 89.56 98 GLU A N 1
ATOM 790 C CA . GLU A 1 98 ? 5.456 2.341 10.693 1.00 89.56 98 GLU A CA 1
ATOM 791 C C . GLU A 1 98 ? 4.518 3.386 11.314 1.00 89.56 98 GLU A C 1
ATOM 793 O O . GLU A 1 98 ? 4.232 3.332 12.506 1.00 89.56 98 GLU A O 1
ATOM 798 N N . ASP A 1 99 ? 3.922 4.266 10.505 1.00 90.19 99 ASP A N 1
ATOM 799 C CA . ASP A 1 99 ? 2.961 5.262 10.999 1.00 90.19 99 ASP A CA 1
ATOM 800 C C . ASP A 1 99 ? 1.673 4.682 11.601 1.00 90.19 99 ASP A C 1
ATOM 802 O O . ASP A 1 99 ? 0.992 5.361 12.377 1.00 90.19 99 ASP A O 1
ATOM 806 N N . VAL A 1 100 ? 1.249 3.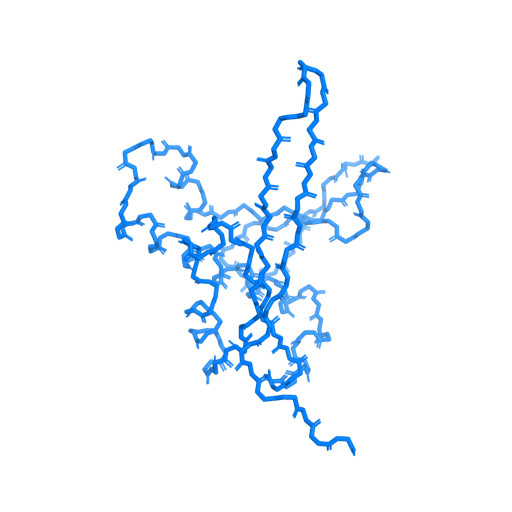501 11.146 1.00 89.06 100 VAL A N 1
ATOM 807 C CA . VAL A 1 100 ? -0.021 2.882 11.556 1.00 89.06 100 VAL A CA 1
ATOM 808 C C . VAL A 1 100 ? 0.186 1.934 12.732 1.00 89.06 100 VAL A C 1
ATOM 810 O O . VAL A 1 100 ? -0.668 1.898 13.617 1.00 89.06 100 VAL A O 1
ATOM 813 N N . PHE A 1 101 ? 1.302 1.209 12.751 1.00 87.69 101 PHE A N 1
ATOM 814 C CA . PHE A 1 101 ? 1.565 0.105 13.674 1.00 87.69 101 PHE A CA 1
ATOM 815 C C . PHE A 1 101 ? 2.727 0.359 14.642 1.00 87.69 101 PHE A C 1
ATOM 817 O O . PHE A 1 101 ? 2.992 -0.498 15.479 1.00 87.69 101 PHE A O 1
ATOM 824 N N . ASP A 1 102 ? 3.413 1.505 14.544 1.00 87.69 102 ASP A N 1
ATOM 825 C CA . ASP A 1 102 ? 4.587 1.856 15.364 1.00 87.69 102 ASP A CA 1
ATOM 826 C C . ASP A 1 102 ? 5.686 0.776 15.307 1.00 87.69 102 ASP A C 1
ATOM 828 O O . ASP A 1 102 ? 6.300 0.394 16.303 1.00 87.69 102 ASP A O 1
ATOM 832 N N . SER A 1 103 ? 5.879 0.200 14.116 1.00 85.25 103 SER A N 1
ATOM 833 C CA . SER A 1 103 ? 6.762 -0.943 13.903 1.00 85.25 103 SER A CA 1
ATOM 834 C C . SER A 1 103 ? 7.310 -0.984 12.478 1.00 85.25 103 SER A C 1
ATOM 836 O O . SER A 1 103 ? 6.655 -0.524 11.546 1.00 85.25 103 SER A O 1
ATOM 838 N N . TYR A 1 104 ? 8.505 -1.548 12.296 1.00 82.38 104 TYR A N 1
ATOM 839 C CA . TYR A 1 104 ? 9.113 -1.696 10.973 1.00 82.38 104 TYR A CA 1
ATOM 840 C C . TYR A 1 104 ? 8.691 -3.007 10.317 1.00 82.38 104 TYR A C 1
ATOM 842 O O . TYR A 1 104 ? 8.664 -4.051 10.964 1.00 82.38 104 TYR A O 1
ATOM 850 N N . LEU A 1 105 ? 8.424 -2.953 9.016 1.00 84.81 105 LEU A N 1
ATOM 851 C CA . LEU A 1 105 ? 8.039 -4.111 8.228 1.00 84.81 105 LEU A CA 1
ATOM 852 C C . LEU A 1 105 ? 9.268 -4.686 7.501 1.00 84.81 105 LEU A C 1
ATOM 854 O O . LEU A 1 105 ? 9.842 -3.979 6.670 1.00 84.81 105 LEU A O 1
ATOM 858 N N . PRO A 1 106 ? 9.667 -5.946 7.760 1.00 85.19 106 PRO A N 1
ATOM 859 C CA . PRO A 1 106 ? 10.693 -6.634 6.978 1.00 85.19 106 PRO A CA 1
ATOM 860 C C . PRO A 1 106 ? 10.400 -6.556 5.474 1.00 85.19 106 PRO A C 1
ATOM 862 O O . PRO A 1 106 ? 9.258 -6.765 5.055 1.00 85.19 106 PRO A O 1
ATOM 865 N N . GLN A 1 107 ? 11.411 -6.264 4.652 1.00 85.94 107 GLN A N 1
ATOM 866 C CA . GLN A 1 107 ? 11.236 -6.054 3.210 1.00 85.94 107 GLN A CA 1
ATOM 867 C C . GLN A 1 107 ? 11.952 -7.120 2.382 1.00 85.94 107 GLN A C 1
ATOM 869 O O . GLN A 1 107 ? 13.177 -7.239 2.370 1.00 85.94 107 GLN A O 1
ATOM 874 N N . CYS A 1 108 ? 11.169 -7.832 1.581 1.00 85.50 108 CYS A N 1
ATOM 875 C CA . CYS A 1 108 ? 11.647 -8.698 0.516 1.00 85.50 108 CYS A CA 1
ATOM 876 C C . CYS A 1 108 ? 11.502 -7.997 -0.837 1.00 85.50 108 CYS A C 1
ATOM 878 O O . CYS A 1 108 ? 10.501 -7.333 -1.097 1.00 85.50 108 CYS A O 1
ATOM 880 N N . PHE A 1 109 ? 12.454 -8.190 -1.751 1.00 85.50 109 PHE A N 1
ATOM 881 C CA . PHE A 1 109 ? 12.431 -7.519 -3.052 1.00 85.50 109 PHE A CA 1
ATOM 882 C C . PHE A 1 109 ? 12.227 -8.518 -4.185 1.00 85.50 109 PHE A C 1
ATOM 884 O O . PHE A 1 109 ? 12.914 -9.536 -4.282 1.00 85.50 109 PHE A O 1
ATOM 891 N N . VAL A 1 110 ? 11.303 -8.188 -5.087 1.00 88.06 110 VAL A N 1
ATOM 892 C CA . VAL A 1 110 ? 11.048 -8.944 -6.316 1.00 88.06 110 VAL A CA 1
ATOM 893 C C . VAL A 1 110 ? 11.307 -8.041 -7.510 1.00 88.06 110 VAL A C 1
ATOM 895 O O . VAL A 1 110 ? 10.607 -7.056 -7.729 1.00 88.06 110 VAL A O 1
ATOM 898 N N . GLY A 1 111 ? 12.310 -8.372 -8.315 1.00 85.94 111 GLY A N 1
ATOM 899 C CA . GLY A 1 111 ? 12.578 -7.714 -9.587 1.00 85.94 111 GLY A CA 1
ATOM 900 C C . GLY A 1 111 ? 11.992 -8.503 -10.747 1.00 85.94 111 GLY A C 1
ATOM 901 O O . GLY A 1 111 ? 12.264 -9.689 -10.875 1.00 85.94 111 GLY A O 1
ATOM 902 N N . ALA A 1 112 ? 11.241 -7.845 -11.630 1.00 85.06 112 ALA A N 1
ATOM 903 C CA . ALA A 1 112 ? 10.800 -8.438 -12.889 1.00 85.06 112 ALA A CA 1
ATOM 904 C C . ALA A 1 112 ? 11.356 -7.635 -14.068 1.00 85.06 112 ALA A C 1
ATOM 906 O O . ALA A 1 112 ? 11.092 -6.437 -14.205 1.00 85.06 112 ALA A O 1
ATOM 907 N N . ARG A 1 113 ? 12.113 -8.291 -14.948 1.00 83.94 113 ARG A N 1
ATOM 908 C CA . ARG A 1 113 ? 12.624 -7.693 -16.181 1.00 83.94 113 ARG A CA 1
ATOM 909 C C . ARG A 1 113 ? 11.926 -8.319 -17.376 1.00 83.94 113 ARG A C 1
ATOM 911 O O . ARG A 1 113 ? 11.937 -9.532 -17.547 1.00 83.94 113 ARG A O 1
ATOM 918 N N . ARG A 1 114 ? 11.310 -7.485 -18.213 1.00 85.38 114 ARG A N 1
ATOM 919 C CA . ARG A 1 114 ? 10.689 -7.932 -19.464 1.00 85.38 114 ARG A CA 1
ATOM 920 C C . ARG A 1 114 ? 11.672 -7.756 -20.611 1.00 85.38 114 ARG A C 1
ATOM 922 O O . ARG A 1 114 ? 12.272 -6.692 -20.757 1.00 85.38 114 ARG A O 1
ATOM 929 N N . HIS A 1 115 ? 11.795 -8.787 -21.431 1.00 88.25 115 HIS A N 1
ATOM 930 C CA . HIS A 1 115 ? 12.583 -8.795 -22.652 1.00 88.25 115 HIS A CA 1
ATOM 931 C C . HIS A 1 115 ? 11.667 -9.142 -23.812 1.00 88.25 115 HIS A C 1
ATOM 933 O O . HIS A 1 115 ? 10.895 -10.098 -23.741 1.00 88.25 115 HIS A O 1
ATOM 939 N N . ARG A 1 116 ? 11.753 -8.360 -24.884 1.00 86.44 116 ARG A N 1
ATOM 940 C CA . ARG A 1 116 ? 11.083 -8.699 -26.132 1.00 86.44 116 ARG A CA 1
ATOM 941 C C . ARG A 1 116 ? 11.869 -9.830 -26.793 1.00 86.44 116 ARG A C 1
ATOM 943 O O . ARG A 1 116 ? 13.059 -9.660 -27.046 1.00 86.44 116 ARG A O 1
ATOM 950 N N . VAL A 1 117 ? 11.219 -10.970 -27.005 1.00 88.19 117 VAL A N 1
ATOM 951 C CA . VAL A 1 117 ? 11.808 -12.139 -27.678 1.00 88.19 117 VAL A CA 1
ATOM 952 C C . VAL A 1 117 ? 11.518 -12.068 -29.179 1.00 88.19 117 VAL A C 1
ATOM 954 O O . VAL A 1 117 ? 12.401 -12.346 -29.984 1.00 88.19 117 VAL A O 1
ATOM 957 N N . SER A 1 118 ? 10.320 -11.608 -29.557 1.00 86.56 118 SER A N 1
ATOM 958 C CA . SER A 1 118 ? 9.895 -11.383 -30.946 1.00 86.56 118 SER A CA 1
ATOM 959 C C . SER A 1 118 ? 8.876 -10.233 -31.036 1.00 86.56 118 SER A C 1
ATOM 961 O O . SER A 1 118 ? 8.645 -9.524 -30.054 1.00 86.56 118 SER A O 1
ATOM 963 N N . GLU A 1 119 ? 8.262 -9.994 -32.203 1.00 82.00 119 GLU A N 1
ATOM 964 C CA . GLU A 1 119 ? 7.256 -8.930 -32.327 1.00 82.00 119 GLU A CA 1
ATOM 965 C C . GLU A 1 119 ? 6.037 -9.133 -31.416 1.00 82.00 119 GLU A C 1
ATOM 967 O O . GLU A 1 119 ? 5.536 -8.148 -30.870 1.00 82.00 119 GLU A O 1
ATOM 972 N N . GLU A 1 120 ? 5.642 -10.384 -31.184 1.00 89.06 120 GLU A N 1
ATOM 973 C CA . GLU A 1 120 ? 4.450 -10.756 -30.411 1.00 89.06 120 GLU A CA 1
ATOM 974 C C . GLU A 1 120 ? 4.785 -11.415 -29.063 1.00 89.06 120 GLU A C 1
ATOM 976 O O . GLU A 1 120 ? 3.907 -11.581 -28.219 1.00 89.06 120 GLU A O 1
ATOM 981 N N . GLU A 1 121 ? 6.055 -11.762 -28.822 1.00 88.31 121 GLU A N 1
ATOM 982 C CA . GLU A 1 121 ? 6.469 -12.511 -27.635 1.00 88.31 121 GLU A CA 1
ATOM 983 C C . GLU A 1 121 ? 7.325 -11.682 -26.674 1.00 88.31 121 GLU A C 1
ATOM 985 O O . GLU A 1 121 ? 8.341 -11.073 -27.038 1.00 88.31 121 GLU A O 1
ATOM 990 N N . PHE A 1 122 ? 6.953 -11.745 -25.397 1.00 85.62 122 PHE A N 1
ATOM 991 C CA . PHE A 1 122 ? 7.716 -11.192 -24.290 1.00 85.62 122 PHE A CA 1
ATOM 992 C C . PHE A 1 122 ? 8.063 -12.295 -23.296 1.00 85.62 122 PHE A C 1
ATOM 994 O O . PHE A 1 122 ? 7.199 -13.057 -22.869 1.00 85.62 122 PHE A O 1
ATOM 1001 N N . ARG A 1 123 ? 9.322 -12.324 -22.862 1.00 87.19 123 ARG A N 1
ATOM 1002 C CA . ARG A 1 123 ? 9.774 -13.138 -21.733 1.00 87.19 123 ARG A CA 1
ATOM 1003 C C . ARG A 1 123 ? 9.956 -12.244 -20.514 1.00 87.19 123 ARG A C 1
ATOM 1005 O O . ARG A 1 123 ? 10.499 -11.144 -20.623 1.00 87.19 123 ARG A O 1
ATOM 1012 N N . ALA A 1 124 ? 9.521 -12.722 -19.355 1.00 85.75 124 ALA A N 1
ATOM 1013 C CA . ALA A 1 124 ? 9.810 -12.102 -18.071 1.00 85.75 124 ALA A CA 1
ATOM 1014 C C . ALA A 1 124 ? 10.851 -12.939 -17.320 1.00 85.75 124 ALA A C 1
ATOM 1016 O O . ALA A 1 124 ? 10.702 -14.151 -17.195 1.00 85.75 124 ALA A O 1
ATOM 1017 N N . GLU A 1 125 ? 11.896 -12.286 -16.831 1.00 83.50 125 GLU A N 1
ATOM 1018 C CA . GLU A 1 125 ? 12.829 -12.839 -15.855 1.00 83.50 125 GLU A CA 1
ATOM 1019 C C . GLU A 1 125 ? 12.455 -12.270 -14.484 1.00 83.50 125 GLU A C 1
ATOM 1021 O O . GLU A 1 125 ? 12.371 -11.047 -14.331 1.00 83.50 125 GLU A O 1
ATOM 1026 N N . ILE A 1 126 ? 12.177 -13.143 -13.514 1.00 84.12 126 ILE A N 1
ATOM 1027 C CA . ILE A 1 126 ? 11.780 -12.760 -12.156 1.00 84.12 126 ILE A CA 1
ATOM 1028 C C . ILE A 1 126 ? 12.891 -13.186 -11.204 1.00 84.12 126 ILE A C 1
ATOM 1030 O O . ILE A 1 126 ? 13.235 -14.361 -11.139 1.00 84.12 126 ILE A O 1
ATOM 1034 N N . ASN A 1 127 ? 13.426 -12.224 -10.462 1.00 81.94 127 ASN A N 1
ATOM 1035 C CA . ASN A 1 127 ? 14.464 -12.422 -9.464 1.00 81.94 127 ASN A CA 1
ATOM 1036 C C . ASN A 1 127 ? 13.897 -12.061 -8.086 1.00 81.94 127 ASN A C 1
ATOM 1038 O O . ASN A 1 127 ? 13.339 -10.977 -7.916 1.00 81.94 127 ASN A O 1
ATOM 1042 N N . TYR A 1 128 ? 14.038 -12.962 -7.115 1.00 81.44 128 TYR A N 1
ATOM 1043 C CA . TYR A 1 128 ? 13.683 -12.732 -5.713 1.00 81.44 128 TYR A CA 1
ATOM 1044 C C . TYR A 1 128 ? 14.957 -12.573 -4.886 1.00 81.44 128 TYR A C 1
ATOM 1046 O O . TYR A 1 128 ? 15.926 -13.310 -5.073 1.00 81.44 128 TYR A O 1
ATOM 1054 N N . THR A 1 129 ? 14.968 -11.608 -3.975 1.00 77.50 129 THR A N 1
ATOM 1055 C CA . THR A 1 129 ? 16.067 -11.419 -3.031 1.00 77.50 129 THR A CA 1
ATOM 1056 C C . THR A 1 129 ? 15.498 -11.081 -1.660 1.00 77.50 129 THR A C 1
ATOM 1058 O O . THR A 1 129 ? 14.832 -10.057 -1.496 1.00 77.50 129 THR A O 1
ATOM 1061 N N . ASN A 1 130 ? 15.768 -11.958 -0.691 1.00 74.75 130 ASN A N 1
ATOM 1062 C CA . ASN A 1 130 ? 15.588 -11.679 0.728 1.00 74.75 130 ASN A CA 1
ATOM 1063 C C . ASN A 1 130 ? 16.902 -11.113 1.280 1.00 74.75 130 ASN A C 1
ATOM 1065 O O . ASN A 1 130 ? 17.959 -11.701 1.040 1.00 74.75 130 ASN A O 1
ATOM 1069 N N . PHE A 1 131 ? 16.839 -9.981 1.976 1.00 71.62 131 PHE A N 1
ATOM 1070 C CA . PHE A 1 131 ? 18.004 -9.384 2.633 1.00 71.62 131 PHE A CA 1
ATOM 1071 C C . PHE A 1 131 ? 18.037 -9.651 4.140 1.00 71.62 131 PHE A C 1
ATOM 1073 O O . PHE A 1 131 ? 19.055 -9.362 4.768 1.00 71.62 131 PHE A O 1
ATOM 1080 N N . ASP A 1 132 ? 16.975 -10.234 4.699 1.00 67.44 132 ASP A N 1
ATOM 1081 C CA . ASP A 1 132 ? 16.926 -10.613 6.103 1.00 67.44 132 ASP A CA 1
ATOM 1082 C C . ASP A 1 132 ? 17.589 -11.977 6.343 1.00 67.44 132 ASP A C 1
ATOM 1084 O O . ASP A 1 132 ? 17.538 -12.867 5.481 1.00 67.44 132 ASP A O 1
ATOM 1088 N N . PRO A 1 133 ? 18.231 -12.164 7.513 1.00 67.19 133 PRO A N 1
ATOM 108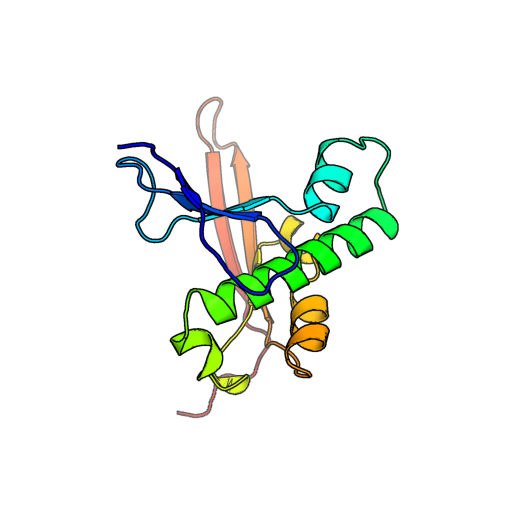9 C CA . PRO A 1 133 ? 18.779 -13.455 7.895 1.00 67.19 133 PRO A CA 1
ATOM 1090 C C . PRO A 1 133 ? 17.660 -14.498 7.945 1.00 67.19 133 PRO A C 1
ATOM 1092 O O . PRO A 1 133 ? 16.617 -14.290 8.563 1.00 67.19 133 PRO A O 1
ATOM 1095 N N . LEU A 1 134 ? 17.884 -15.639 7.290 1.00 68.19 134 LEU A N 1
ATOM 1096 C CA . LEU A 1 134 ? 16.980 -16.778 7.410 1.00 68.19 134 LEU A CA 1
ATOM 1097 C C . LEU A 1 134 ? 17.052 -17.310 8.850 1.00 68.19 134 LEU A C 1
ATOM 1099 O O . LEU A 1 134 ? 18.161 -17.412 9.383 1.00 68.19 134 LEU A O 1
ATOM 1103 N N . PRO A 1 135 ? 15.918 -17.654 9.482 1.00 67.38 135 PRO A N 1
ATOM 1104 C CA . PRO A 1 135 ? 15.942 -18.261 10.805 1.00 67.38 135 PRO A CA 1
ATOM 1105 C C . PRO A 1 135 ? 16.752 -19.566 10.776 1.00 67.38 135 PRO A C 1
ATOM 1107 O O . PRO A 1 135 ? 16.674 -20.342 9.818 1.00 67.38 135 PRO A O 1
ATOM 1110 N N . GLU A 1 136 ? 17.545 -19.801 11.824 1.00 62.72 136 GLU A N 1
ATOM 1111 C CA . GLU A 1 136 ? 18.165 -21.105 12.064 1.00 62.72 136 GLU A CA 1
ATOM 1112 C C . GLU A 1 136 ? 17.041 -22.080 12.446 1.00 62.72 136 GLU A C 1
ATOM 1114 O O . GLU A 1 136 ? 16.490 -21.989 13.542 1.00 62.72 136 GLU A O 1
ATOM 1119 N N . ASN A 1 137 ? 16.634 -22.935 11.502 1.00 49.56 137 ASN A N 1
ATOM 1120 C CA . ASN A 1 137 ? 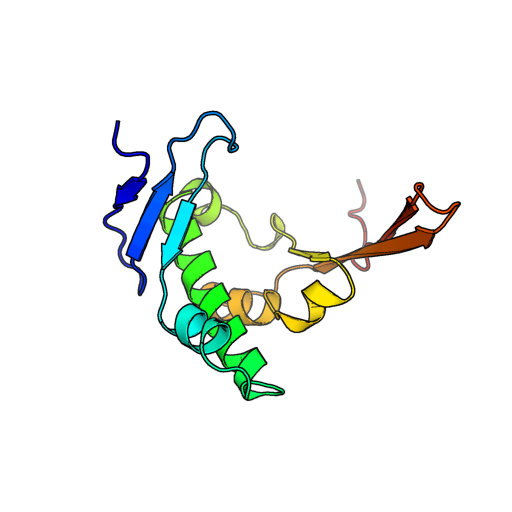15.650 -23.999 11.740 1.00 49.56 137 ASN A CA 1
ATOM 1121 C C . ASN A 1 137 ? 16.189 -25.064 12.700 1.00 49.56 137 ASN A C 1
ATOM 1123 O O . ASN A 1 137 ? 17.333 -25.524 12.472 1.00 49.56 137 ASN A O 1
#

Foldseek 3Di:
DPQWDWDDAPFQWTKTAGNDPPDDHRDMDTGHPLVVCLVVDPPQDDPRNQVSLLVVLLRVLRVCCRVPVVSVVDDLVRAADEQEPPVSVSRPNQVSCCVNPVDGHQYKYKYWDWDDPDPPDIDIDIDTDHPDDDDPD

Sequence (137 aa):
MAPLKRLDLPVKAEVYGVDHPELPDNSYILRMDPAKKILYNPLLWGSKLRDYTRKCNQIFLKAEQEISPDFSDLRTEEVCEIVVLRGGLGYRLDDAFEDVFDSYLPQCFVGARRHRVSEEEFRAEINYTNFDPLPEN